Protein AF-A0A094YIS4-F1 (afdb_monomer)

Foldseek 3Di:
DCDDPPDPVCCCQQNDDPGDGRNNVVLLVVLVVQLVVVDDDDPVCSPPPDPVNSVVSCCVVVVDPDD

Structure (mmCIF, N/CA/C/O backbone):
data_AF-A0A094YIS4-F1
#
_entry.id   AF-A0A094YIS4-F1
#
loop_
_atom_site.group_PDB
_atom_site.id
_atom_site.type_symbol
_atom_site.label_atom_id
_atom_site.label_alt_id
_atom_site.label_comp_id
_atom_site.label_asym_id
_atom_site.label_entity_id
_atom_site.label_seq_id
_atom_site.pdbx_PDB_ins_code
_atom_site.Cartn_x
_atom_site.Cartn_y
_atom_site.Cartn_z
_atom_site.occupancy
_atom_site.B_iso_or_equiv
_atom_site.auth_seq_id
_atom_site.auth_comp_id
_atom_site.auth_asym_id
_atom_site.auth_atom_id
_atom_site.pdbx_PDB_model_num
ATOM 1 N N . MET A 1 1 ? -2.296 -19.438 5.583 1.00 46.66 1 MET A N 1
ATOM 2 C CA . MET A 1 1 ? -3.399 -19.948 6.426 1.00 46.66 1 MET A CA 1
ATOM 3 C C . MET A 1 1 ? -4.039 -18.745 7.109 1.00 46.66 1 MET A C 1
ATOM 5 O O . MET A 1 1 ? -3.366 -18.086 7.882 1.00 46.66 1 MET A O 1
ATOM 9 N N . LEU A 1 2 ? -5.277 -18.389 6.751 1.00 51.97 2 LEU A N 1
ATOM 10 C CA . LEU A 1 2 ? -5.990 -17.167 7.189 1.00 51.97 2 LEU A CA 1
ATOM 11 C C . LEU A 1 2 ? -6.521 -17.234 8.640 1.00 51.97 2 LEU A C 1
ATOM 13 O O . LEU A 1 2 ? -7.411 -16.474 9.004 1.00 51.97 2 LEU A O 1
ATOM 17 N N . SER A 1 3 ? -6.022 -18.166 9.456 1.00 52.12 3 SER A N 1
ATOM 18 C CA . SER A 1 3 ? -6.605 -18.505 10.760 1.00 52.12 3 SER A CA 1
ATOM 19 C C . SER A 1 3 ? -5.626 -18.405 11.928 1.00 52.12 3 SER A C 1
ATOM 21 O O . SER A 1 3 ? -5.864 -19.008 12.973 1.00 52.12 3 SER A O 1
ATOM 23 N N . GLU A 1 4 ? -4.521 -17.671 11.790 1.00 57.94 4 GLU A N 1
ATOM 24 C CA . GLU A 1 4 ? -3.772 -17.298 12.986 1.00 57.94 4 GLU A CA 1
ATOM 25 C C . GLU A 1 4 ? -4.612 -16.321 13.809 1.00 57.94 4 GLU A C 1
ATOM 27 O O . GLU A 1 4 ? -5.067 -15.296 13.306 1.00 57.94 4 GLU A O 1
ATOM 32 N N . VAL A 1 5 ? -4.772 -16.628 15.097 1.00 55.97 5 VAL A N 1
ATOM 33 C CA . VAL A 1 5 ? -5.572 -15.912 16.115 1.00 55.97 5 VAL A CA 1
ATOM 34 C C . VAL A 1 5 ? -5.223 -14.407 16.235 1.00 55.97 5 VAL A C 1
ATOM 36 O O . VAL A 1 5 ? -5.888 -13.660 16.946 1.00 55.97 5 VAL A O 1
ATOM 39 N N . ARG A 1 6 ? -4.197 -13.933 15.514 1.00 72.50 6 ARG A N 1
ATOM 40 C CA . ARG A 1 6 ? -3.708 -12.547 15.482 1.00 72.50 6 ARG A CA 1
ATOM 41 C C . ARG A 1 6 ? -4.056 -11.767 14.205 1.00 72.50 6 ARG A C 1
ATOM 43 O O . ARG A 1 6 ? -3.959 -10.542 14.223 1.00 72.50 6 ARG A O 1
ATOM 50 N N . TYR A 1 7 ? -4.474 -12.423 13.121 1.00 78.50 7 TYR A N 1
ATOM 51 C CA . TYR A 1 7 ? -4.782 -11.756 11.852 1.00 78.50 7 TYR A CA 1
ATOM 52 C C . TYR A 1 7 ? -6.291 -11.661 11.613 1.00 78.50 7 TYR A C 1
ATOM 54 O O . TYR A 1 7 ? -6.917 -12.557 11.051 1.00 78.50 7 TYR A O 1
ATOM 62 N N . ASP A 1 8 ? -6.881 -10.534 12.007 1.00 87.50 8 ASP A N 1
ATOM 63 C CA . ASP A 1 8 ? -8.247 -10.187 11.613 1.00 87.50 8 ASP A CA 1
ATOM 64 C C . ASP A 1 8 ? -8.219 -9.477 10.253 1.00 87.50 8 ASP A C 1
ATOM 66 O O . ASP A 1 8 ? -8.118 -8.249 10.170 1.00 87.50 8 ASP A O 1
ATOM 70 N N . HIS A 1 9 ? -8.294 -10.267 9.177 1.00 87.12 9 HIS A N 1
ATOM 71 C CA . HIS A 1 9 ? -8.326 -9.748 7.808 1.00 87.12 9 HIS A CA 1
ATOM 72 C C . HIS A 1 9 ? -9.418 -8.692 7.629 1.00 87.12 9 HIS A C 1
ATOM 74 O O . HIS A 1 9 ? -9.189 -7.679 6.978 1.00 87.12 9 HIS A O 1
ATOM 80 N N . SER A 1 10 ? -10.595 -8.893 8.229 1.00 89.06 10 SER A N 1
ATOM 81 C CA . SER A 1 10 ? -11.710 -7.971 8.031 1.00 89.06 10 SER A CA 1
ATOM 82 C C . SER A 1 10 ? -11.431 -6.616 8.669 1.00 89.06 10 SER A C 1
ATOM 84 O O . SER A 1 10 ? -11.671 -5.574 8.060 1.00 89.06 10 SER A O 1
ATOM 86 N N . ARG A 1 11 ? -10.876 -6.618 9.882 1.00 91.00 11 ARG A N 1
ATOM 87 C CA . ARG A 1 11 ? -10.483 -5.397 10.584 1.00 91.00 11 ARG A CA 1
ATOM 88 C C . ARG A 1 11 ? -9.350 -4.660 9.876 1.00 91.00 11 ARG A C 1
ATOM 90 O O . ARG A 1 11 ? -9.440 -3.443 9.749 1.00 91.00 11 ARG A O 1
ATOM 97 N N . TRP A 1 12 ? -8.314 -5.366 9.426 1.00 89.50 12 TRP A N 1
ATOM 98 C CA . TRP A 1 12 ? -7.158 -4.748 8.769 1.00 89.50 12 TRP A CA 1
ATOM 99 C C . TRP A 1 12 ? -7.461 -4.300 7.341 1.00 89.50 12 TRP A C 1
ATOM 101 O O . TRP A 1 12 ? -7.115 -3.189 6.958 1.00 89.50 12 TRP A O 1
ATOM 111 N N . PHE A 1 13 ? -8.120 -5.140 6.549 1.00 92.06 13 PHE A N 1
ATOM 112 C CA . PHE A 1 13 ? -8.324 -4.870 5.132 1.00 92.06 13 PHE A CA 1
ATOM 113 C C . PHE A 1 13 ? -9.502 -3.918 4.892 1.00 92.06 13 PHE A C 1
ATOM 115 O O . PHE A 1 13 ? -9.361 -2.919 4.187 1.00 92.06 13 PHE A O 1
ATOM 122 N N . PHE A 1 14 ? -10.650 -4.164 5.533 1.00 92.75 14 PHE A N 1
ATOM 123 C CA . PHE A 1 14 ? -11.847 -3.332 5.351 1.00 92.75 14 PHE A CA 1
ATOM 124 C C . PHE A 1 14 ? -11.947 -2.169 6.339 1.00 92.75 14 PHE A C 1
ATOM 126 O O . PHE A 1 14 ? -12.686 -1.218 6.075 1.00 92.75 14 PHE A O 1
ATOM 133 N N . GLY A 1 15 ? -11.200 -2.213 7.442 1.00 93.12 15 GLY A N 1
ATOM 134 C CA . GLY A 1 15 ? -11.280 -1.226 8.512 1.00 93.12 15 GLY A CA 1
ATOM 135 C C . GLY A 1 15 ? -12.426 -1.509 9.481 1.00 93.12 15 GLY A C 1
ATOM 136 O O . GLY A 1 15 ? -13.596 -1.551 9.097 1.00 93.12 15 GLY A O 1
ATOM 137 N N . ARG A 1 16 ? -12.099 -1.695 10.763 1.00 92.50 16 ARG A N 1
ATOM 138 C CA . ARG A 1 16 ? -13.076 -1.843 11.852 1.00 92.50 16 ARG A CA 1
ATOM 139 C C . ARG A 1 16 ? -12.509 -1.333 13.179 1.00 92.50 16 ARG A C 1
ATOM 141 O O . ARG A 1 16 ? -11.317 -1.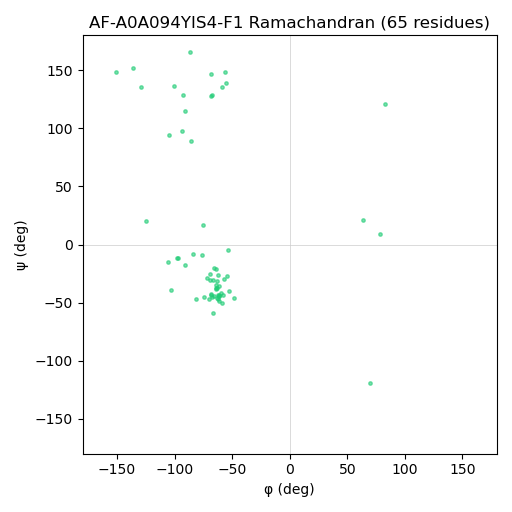476 13.458 1.00 92.50 16 ARG A O 1
ATOM 148 N N . GLY A 1 17 ? -13.382 -0.807 14.039 1.00 89.38 17 GLY A N 1
ATOM 149 C CA . GLY A 1 17 ? -13.008 -0.315 15.366 1.00 89.38 17 GLY A CA 1
ATOM 150 C C . GLY A 1 17 ? -12.167 0.953 15.261 1.00 89.38 17 GLY A C 1
ATOM 151 O O . GLY A 1 17 ? -12.629 1.947 14.716 1.00 89.38 17 GLY A O 1
ATOM 152 N N . SER A 1 18 ? -10.931 0.908 15.758 1.00 92.12 18 SER A N 1
ATOM 153 C CA . SER A 1 18 ? -9.986 2.030 15.688 1.00 92.12 18 SER A CA 1
ATOM 154 C C . SER A 1 18 ? -9.347 2.233 14.309 1.00 92.12 18 SER A C 1
ATOM 156 O O . SER A 1 18 ? -8.643 3.218 14.112 1.00 92.12 18 SER A O 1
ATOM 158 N N . ILE A 1 19 ? -9.540 1.299 13.372 1.00 93.19 19 ILE A N 1
ATOM 159 C CA . ILE A 1 19 ? -8.964 1.375 12.027 1.00 93.19 19 ILE A CA 1
ATOM 160 C C . ILE A 1 19 ? -9.972 2.051 11.085 1.00 93.19 19 ILE A C 1
ATOM 162 O O . ILE A 1 19 ? -11.119 1.594 11.026 1.00 93.19 19 ILE A O 1
ATOM 166 N N . PRO A 1 20 ? -9.568 3.096 10.331 1.00 94.56 20 PRO A N 1
ATOM 167 C CA . PRO A 1 20 ? -10.435 3.754 9.362 1.00 94.56 20 PRO A CA 1
ATOM 168 C C . PRO A 1 20 ? -10.994 2.783 8.326 1.00 94.56 20 PRO A C 1
ATOM 170 O O . PRO A 1 20 ? -10.338 1.820 7.924 1.00 94.56 20 PRO A O 1
ATOM 173 N N . ARG A 1 21 ? -12.205 3.068 7.847 1.00 95.44 21 ARG A N 1
ATOM 174 C CA . ARG A 1 21 ? -12.816 2.312 6.752 1.00 95.44 21 ARG A CA 1
ATOM 175 C C . ARG A 1 21 ? -11.891 2.312 5.529 1.00 95.44 21 ARG A C 1
ATOM 177 O O . ARG A 1 21 ? -11.313 3.339 5.192 1.00 95.44 21 ARG A O 1
ATOM 184 N N . TRP A 1 22 ? -11.798 1.157 4.873 1.00 95.56 22 TRP A N 1
ATOM 185 C CA . TRP A 1 22 ? -10.970 0.897 3.691 1.00 95.56 22 TRP A CA 1
ATOM 186 C C . TRP A 1 22 ? -9.462 1.010 3.906 1.00 95.56 22 TRP A C 1
ATOM 188 O O . TRP A 1 22 ? -8.726 1.140 2.933 1.00 95.56 22 TRP A O 1
ATOM 198 N N . PHE A 1 23 ? -8.990 0.908 5.150 1.00 95.00 23 PHE A N 1
ATOM 199 C CA . PHE A 1 23 ? -7.569 1.036 5.465 1.00 95.00 23 PHE A CA 1
ATOM 200 C C . PHE A 1 23 ? -6.655 0.195 4.565 1.00 95.00 23 PHE A C 1
ATOM 202 O O . PHE A 1 23 ? -5.693 0.735 4.033 1.00 95.00 23 PHE A O 1
ATOM 209 N N . GLY A 1 24 ? -6.970 -1.083 4.323 1.00 94.62 24 GLY A N 1
ATOM 210 C CA . GLY A 1 24 ? -6.159 -1.937 3.450 1.00 94.62 24 GLY A CA 1
ATOM 211 C C . GLY A 1 24 ? -6.101 -1.454 1.999 1.00 94.62 24 GLY A C 1
ATOM 212 O O . GLY A 1 24 ? -5.042 -1.515 1.380 1.00 94.62 24 GLY A O 1
ATOM 213 N N . TYR A 1 25 ? -7.207 -0.922 1.471 1.00 96.56 25 TYR A N 1
ATOM 214 C CA . TYR A 1 25 ? -7.247 -0.352 0.122 1.00 96.56 25 TYR A CA 1
ATOM 215 C C . TYR A 1 25 ? -6.452 0.948 0.036 1.00 96.56 25 TYR A C 1
ATOM 217 O O . TYR A 1 25 ? -5.646 1.105 -0.878 1.00 96.56 25 TYR A O 1
ATOM 225 N N . THR A 1 26 ? -6.642 1.854 0.998 1.00 96.62 26 THR A N 1
ATOM 226 C CA . THR A 1 26 ? -5.908 3.123 1.054 1.00 96.62 26 THR A CA 1
ATOM 227 C C . THR A 1 26 ? -4.414 2.871 1.208 1.00 96.62 26 THR A C 1
ATOM 229 O O . THR A 1 26 ? -3.620 3.416 0.453 1.00 96.62 26 THR A O 1
ATOM 232 N N . LEU A 1 27 ? -4.019 1.987 2.125 1.00 95.81 27 LEU A N 1
ATOM 233 C CA . LEU A 1 27 ? -2.618 1.633 2.320 1.00 95.81 27 LEU A CA 1
ATOM 234 C C . LEU A 1 27 ? -2.018 0.998 1.059 1.00 95.81 27 LEU A C 1
ATOM 236 O O . LEU A 1 27 ? -0.923 1.374 0.654 1.00 95.81 27 LEU A O 1
ATOM 240 N N . GLY A 1 28 ? -2.733 0.076 0.407 1.00 94.94 28 GLY A N 1
ATOM 241 C CA . GLY A 1 28 ? -2.295 -0.522 -0.857 1.00 94.94 28 GLY A CA 1
ATOM 242 C C . GLY A 1 28 ? -2.094 0.512 -1.969 1.00 94.94 28 GLY A C 1
ATOM 243 O O . GLY A 1 28 ? -1.096 0.454 -2.686 1.00 94.94 28 GLY A O 1
ATOM 244 N N . TYR A 1 29 ? -3.001 1.486 -2.076 1.00 95.75 29 TYR A N 1
ATOM 245 C CA . TYR A 1 29 ? -2.886 2.600 -3.017 1.00 95.75 29 TYR A CA 1
ATOM 246 C C . TYR A 1 29 ? -1.639 3.453 -2.742 1.00 95.75 29 TYR A C 1
ATOM 248 O O . TYR A 1 29 ? -0.854 3.690 -3.658 1.00 95.75 29 TYR A O 1
ATOM 256 N N . GLU A 1 30 ? -1.410 3.845 -1.486 1.00 96.94 30 GLU A N 1
ATOM 257 C CA . GLU A 1 30 ? -0.241 4.643 -1.097 1.00 96.94 30 GLU A CA 1
ATOM 258 C C . GLU A 1 30 ? 1.079 3.885 -1.327 1.00 96.94 30 GLU A C 1
ATOM 260 O O . GLU A 1 30 ? 2.047 4.466 -1.813 1.00 96.94 30 GLU A O 1
ATOM 265 N N . ILE A 1 31 ? 1.119 2.572 -1.060 1.00 96.50 31 ILE A N 1
ATOM 266 C CA . ILE A 1 31 ? 2.285 1.713 -1.343 1.00 96.50 31 ILE A CA 1
ATOM 267 C C . ILE A 1 31 ? 2.640 1.744 -2.835 1.00 96.50 31 ILE A C 1
ATOM 269 O O . ILE A 1 31 ? 3.799 1.956 -3.199 1.00 96.50 31 ILE A O 1
ATOM 273 N N . VAL A 1 32 ? 1.652 1.522 -3.706 1.00 95.19 32 VAL A N 1
ATOM 274 C CA . VAL A 1 32 ? 1.873 1.496 -5.159 1.00 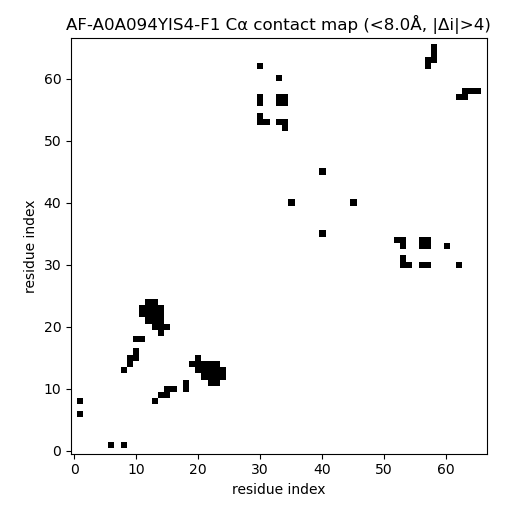95.19 32 VAL A CA 1
ATOM 275 C C . VAL A 1 32 ? 2.228 2.890 -5.672 1.00 95.19 32 VAL A C 1
ATOM 277 O O . VAL A 1 32 ? 3.184 3.026 -6.432 1.00 95.19 32 VAL A O 1
ATOM 280 N N . GLY A 1 33 ? 1.531 3.931 -5.213 1.00 94.75 33 GLY A N 1
ATOM 281 C CA . GLY A 1 33 ? 1.833 5.320 -5.559 1.00 94.75 33 GLY A CA 1
ATOM 282 C C . GLY A 1 33 ? 3.259 5.715 -5.175 1.00 94.75 33 GLY A C 1
ATOM 283 O O . G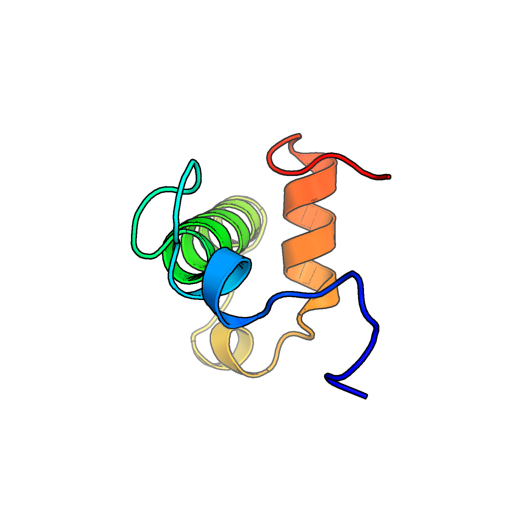LY A 1 33 ? 3.978 6.300 -5.982 1.00 94.75 33 GLY A O 1
ATOM 284 N N . ASN A 1 34 ? 3.712 5.321 -3.983 1.00 95.81 34 ASN A N 1
ATOM 285 C CA . ASN A 1 34 ? 5.075 5.570 -3.531 1.00 95.81 34 ASN A CA 1
ATOM 286 C C . ASN A 1 34 ? 6.122 4.884 -4.421 1.00 95.81 34 ASN A C 1
ATOM 288 O O . ASN A 1 34 ? 7.115 5.507 -4.796 1.00 95.81 34 ASN A O 1
ATOM 292 N N . TRP A 1 35 ? 5.884 3.630 -4.807 1.00 95.44 35 TRP A N 1
ATOM 293 C CA . TRP A 1 35 ? 6.754 2.915 -5.739 1.00 95.44 35 TRP A CA 1
ATOM 294 C C . TRP A 1 35 ? 6.820 3.601 -7.110 1.00 95.44 35 TRP A C 1
ATOM 296 O O . TRP A 1 35 ? 7.920 3.808 -7.625 1.00 95.44 35 TRP A O 1
ATOM 306 N N . LEU A 1 36 ? 5.684 4.035 -7.660 1.00 94.25 36 LEU A N 1
ATOM 307 C CA . LEU A 1 36 ? 5.601 4.693 -8.970 1.00 94.25 36 LEU A CA 1
ATOM 308 C C . LEU A 1 36 ? 6.341 6.038 -9.043 1.00 94.25 36 LEU A C 1
ATOM 310 O O . LEU A 1 36 ? 6.726 6.454 -10.129 1.00 94.25 36 LEU A O 1
ATOM 314 N N . ILE A 1 37 ? 6.607 6.707 -7.917 1.00 92.00 37 ILE A N 1
ATOM 315 C CA . ILE A 1 37 ? 7.459 7.913 -7.894 1.00 92.00 37 ILE A CA 1
ATOM 316 C C . ILE A 1 37 ? 8.930 7.559 -8.182 1.00 92.00 37 ILE A C 1
ATOM 318 O O . ILE A 1 37 ? 9.696 8.390 -8.667 1.00 92.00 37 ILE A O 1
ATOM 322 N N . THR A 1 38 ? 9.340 6.322 -7.893 1.00 87.50 38 THR A N 1
ATOM 323 C CA . THR A 1 38 ? 10.739 5.874 -7.991 1.00 87.50 38 THR A CA 1
ATOM 324 C C . THR A 1 38 ? 11.073 5.143 -9.286 1.00 87.50 38 THR A C 1
ATOM 326 O O . THR A 1 38 ? 12.250 4.919 -9.570 1.00 87.50 38 THR A O 1
ATOM 329 N N . VAL A 1 39 ? 10.064 4.763 -10.074 1.00 88.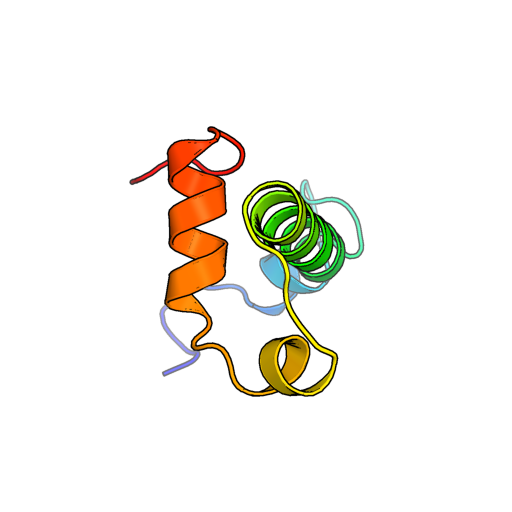69 39 VAL A N 1
ATOM 330 C CA . VAL A 1 39 ? 10.240 3.975 -11.297 1.00 88.69 39 VAL A CA 1
ATOM 331 C C . VAL A 1 39 ? 9.389 4.522 -12.435 1.00 88.69 39 VAL A C 1
ATOM 333 O O . VAL A 1 39 ? 8.306 5.054 -12.224 1.00 88.69 39 VAL A O 1
ATOM 336 N N . ARG A 1 40 ? 9.843 4.318 -13.672 1.00 89.19 40 ARG A N 1
ATOM 337 C CA . ARG A 1 40 ? 8.983 4.454 -14.847 1.00 89.19 40 ARG A CA 1
ATOM 338 C C . ARG A 1 40 ? 8.426 3.075 -15.188 1.00 89.19 40 ARG A C 1
ATOM 340 O O . ARG A 1 40 ? 9.133 2.279 -15.793 1.00 89.19 40 ARG A O 1
ATOM 347 N N . ALA A 1 41 ? 7.203 2.805 -14.744 1.00 85.69 41 ALA A N 1
ATOM 348 C CA . ALA A 1 41 ? 6.506 1.541 -14.967 1.00 85.69 41 ALA A CA 1
ATOM 349 C C . ALA A 1 41 ? 5.487 1.670 -16.109 1.00 85.69 41 ALA A C 1
ATOM 351 O O . ALA A 1 41 ? 4.722 2.639 -16.139 1.00 85.69 41 ALA A O 1
ATOM 352 N 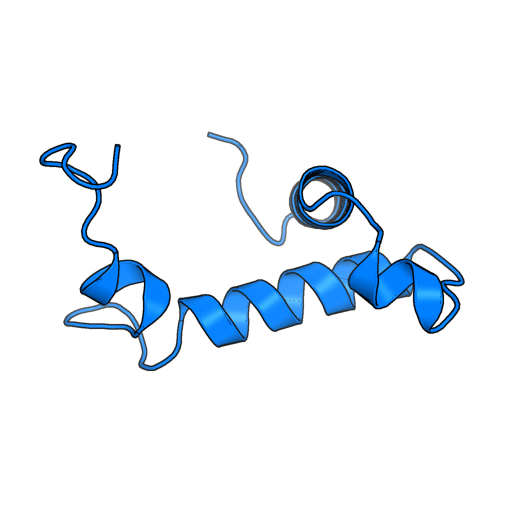N . ASP A 1 42 ? 5.433 0.680 -16.996 1.00 89.56 42 ASP A N 1
ATOM 353 C CA . ASP A 1 42 ? 4.393 0.569 -18.020 1.00 89.56 42 ASP A CA 1
ATOM 354 C C . ASP A 1 42 ? 3.169 -0.170 -17.464 1.00 89.56 42 ASP A C 1
ATOM 356 O O . ASP A 1 42 ? 3.232 -0.828 -16.429 1.00 89.56 42 ASP A O 1
ATOM 360 N N . THR A 1 43 ? 2.026 -0.110 -18.152 1.00 85.62 43 THR A N 1
ATOM 361 C CA . THR A 1 43 ? 0.757 -0.676 -17.650 1.00 85.62 43 THR A CA 1
ATOM 362 C C . THR A 1 43 ? 0.844 -2.172 -17.318 1.00 85.62 43 THR A C 1
ATOM 364 O O . THR A 1 43 ? 0.155 -2.650 -16.420 1.00 85.62 43 THR A O 1
ATOM 367 N N . VAL A 1 44 ? 1.712 -2.918 -18.009 1.00 89.19 44 VAL A N 1
ATOM 368 C CA . VAL A 1 44 ? 1.956 -4.344 -17.738 1.00 89.19 44 VAL A CA 1
ATOM 369 C C . VAL A 1 44 ? 2.677 -4.581 -16.409 1.00 89.19 44 VAL A C 1
ATOM 371 O O . VAL A 1 44 ? 2.427 -5.594 -15.754 1.00 89.19 44 VAL A O 1
ATOM 374 N N . ASP A 1 45 ? 3.520 -3.650 -15.968 1.00 87.75 45 ASP A N 1
ATOM 375 C CA . ASP A 1 45 ? 4.271 -3.768 -14.716 1.00 87.75 45 ASP A CA 1
ATOM 376 C C . ASP A 1 45 ? 3.354 -3.601 -13.503 1.00 87.75 45 ASP A C 1
ATOM 378 O O . ASP A 1 45 ? 3.571 -4.212 -12.462 1.00 87.75 45 ASP A O 1
ATOM 382 N N . TRP A 1 46 ? 2.267 -2.842 -13.652 1.00 84.69 46 TRP A N 1
ATOM 383 C CA . TRP A 1 46 ? 1.305 -2.583 -12.576 1.00 84.69 46 TRP A CA 1
ATOM 384 C C . TRP A 1 46 ? 0.564 -3.854 -12.140 1.00 84.69 46 TRP A C 1
ATOM 386 O O . TRP A 1 46 ? 0.021 -3.907 -11.040 1.00 84.69 46 TRP A O 1
ATOM 396 N N . ILE A 1 47 ? 0.544 -4.871 -13.007 1.00 88.25 47 ILE A N 1
ATOM 397 C CA . ILE A 1 47 ? -0.133 -6.152 -12.787 1.00 88.25 47 ILE A CA 1
ATOM 398 C C . ILE A 1 47 ? 0.877 -7.246 -12.425 1.00 88.25 47 ILE A C 1
ATOM 400 O O . ILE A 1 47 ? 0.589 -8.098 -11.587 1.00 88.25 47 ILE A O 1
ATOM 404 N N . ASN A 1 48 ? 2.050 -7.239 -13.066 1.00 93.25 48 ASN A N 1
ATOM 405 C CA . ASN A 1 48 ? 2.985 -8.364 -13.018 1.00 93.25 48 ASN A CA 1
ATOM 406 C C . ASN A 1 48 ? 4.115 -8.202 -11.996 1.00 93.25 48 ASN A C 1
ATOM 408 O O . ASN A 1 48 ? 4.830 -9.168 -11.723 1.00 93.25 48 ASN A O 1
ATOM 412 N N . VAL A 1 49 ? 4.301 -7.011 -11.424 1.00 93.31 49 VAL A N 1
ATOM 413 C CA . VAL A 1 49 ? 5.347 -6.801 -10.423 1.00 93.31 49 VAL A CA 1
ATOM 414 C C . VAL A 1 49 ? 5.007 -7.558 -9.130 1.00 93.31 49 VAL A C 1
ATOM 416 O O . VAL A 1 49 ? 3.918 -7.386 -8.576 1.00 93.31 49 VAL A O 1
ATOM 419 N N . PRO A 1 50 ? 5.935 -8.379 -8.595 1.00 95.00 50 PRO A N 1
ATOM 420 C CA . PRO A 1 50 ? 5.725 -9.053 -7.320 1.00 95.00 50 PRO A CA 1
ATOM 421 C C . PRO A 1 50 ? 5.473 -8.045 -6.197 1.00 95.00 50 PRO A C 1
ATOM 423 O O . PRO A 1 50 ? 6.229 -7.085 -6.049 1.00 95.00 50 PRO A O 1
ATOM 426 N N . ALA A 1 51 ? 4.482 -8.306 -5.341 1.00 92.12 51 ALA A N 1
ATOM 427 C CA . ALA A 1 51 ? 4.069 -7.386 -4.272 1.00 92.12 51 ALA A CA 1
ATOM 428 C C . ALA A 1 51 ? 5.212 -6.942 -3.332 1.00 92.12 51 ALA A C 1
ATOM 430 O O . ALA A 1 51 ? 5.176 -5.844 -2.781 1.00 92.12 51 ALA A O 1
ATOM 431 N N . GLY A 1 52 ? 6.260 -7.759 -3.174 1.00 94.75 52 GLY A N 1
ATOM 432 C CA . GLY A 1 52 ? 7.436 -7.407 -2.372 1.00 94.75 52 GLY A CA 1
ATOM 433 C C . GLY A 1 52 ? 8.207 -6.182 -2.882 1.00 94.75 52 GLY A C 1
ATOM 434 O O . GLY A 1 52 ? 8.843 -5.492 -2.085 1.00 94.75 52 GLY A O 1
ATOM 435 N N . VAL A 1 53 ? 8.136 -5.878 -4.182 1.00 95.19 53 VAL A N 1
ATOM 436 C CA . VAL A 1 53 ? 8.817 -4.725 -4.791 1.00 95.19 53 VAL A CA 1
ATOM 437 C C . VAL A 1 53 ? 8.229 -3.401 -4.287 1.00 95.19 53 VAL A C 1
ATOM 439 O O . VAL A 1 53 ? 8.977 -2.644 -3.660 1.00 95.19 53 VAL A O 1
ATOM 442 N N . PRO A 1 54 ? 6.923 -3.111 -4.463 1.00 95.19 54 PRO A N 1
ATOM 443 C CA . PRO A 1 54 ? 6.356 -1.869 -3.957 1.00 95.19 54 PRO A CA 1
ATOM 444 C C . PRO A 1 54 ? 6.346 -1.808 -2.419 1.00 95.19 54 PRO A C 1
ATOM 446 O O . PRO A 1 54 ? 6.575 -0.738 -1.861 1.00 95.19 54 PRO A O 1
ATOM 449 N N . ILE A 1 55 ? 6.218 -2.939 -1.709 1.00 95.56 55 ILE A N 1
ATOM 450 C CA . ILE A 1 55 ? 6.363 -2.972 -0.238 1.00 95.56 55 ILE A CA 1
ATOM 451 C C . ILE A 1 55 ? 7.773 -2.537 0.192 1.00 95.56 55 ILE A C 1
ATOM 453 O O . ILE A 1 55 ? 7.928 -1.741 1.115 1.00 95.56 55 ILE A O 1
ATOM 457 N N . THR A 1 56 ? 8.816 -3.013 -0.493 1.00 95.75 56 THR A N 1
ATOM 458 C CA . THR A 1 56 ? 10.200 -2.613 -0.193 1.00 95.75 56 THR A CA 1
ATOM 459 C C . THR A 1 56 ? 10.419 -1.122 -0.449 1.00 95.75 56 THR A C 1
ATOM 461 O O . THR A 1 56 ? 11.135 -0.475 0.315 1.00 95.75 56 THR A O 1
ATOM 464 N N . ALA A 1 57 ? 9.809 -0.562 -1.49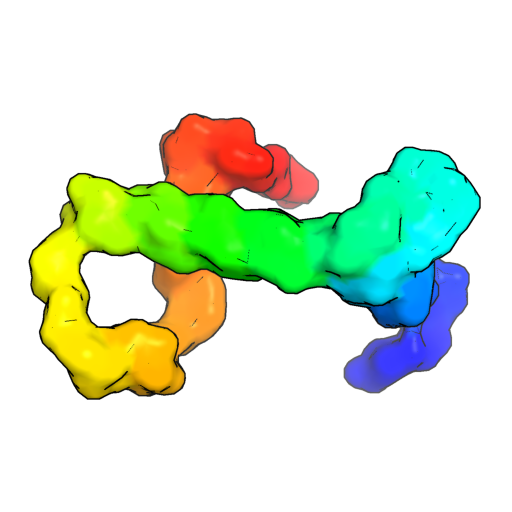8 1.00 94.75 57 ALA A N 1
ATOM 465 C CA . ALA A 1 57 ? 9.850 0.876 -1.760 1.00 94.75 57 ALA A CA 1
ATOM 466 C C . ALA A 1 57 ? 9.174 1.675 -0.629 1.00 94.75 57 ALA A C 1
ATOM 468 O O . ALA A 1 57 ? 9.781 2.606 -0.102 1.00 94.75 57 ALA A O 1
ATOM 469 N N . ALA A 1 58 ? 7.992 1.240 -0.181 1.00 96.25 58 ALA A N 1
ATOM 470 C CA . ALA A 1 58 ? 7.261 1.851 0.929 1.00 96.25 58 ALA A CA 1
ATOM 471 C C . ALA A 1 58 ? 8.029 1.806 2.266 1.00 96.25 58 ALA A C 1
ATOM 473 O O . ALA A 1 58 ? 7.985 2.760 3.040 1.00 96.25 58 ALA A O 1
ATOM 474 N N . ILE A 1 59 ? 8.780 0.734 2.537 1.00 96.25 59 ILE A N 1
ATOM 475 C CA . ILE 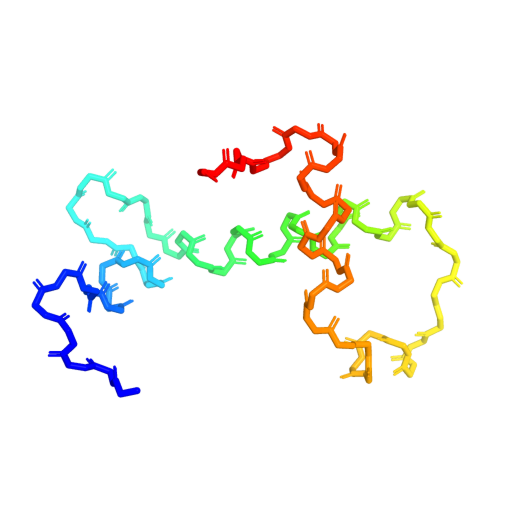A 1 59 ? 9.663 0.665 3.713 1.00 96.25 59 ILE A CA 1
ATOM 476 C C . ILE A 1 59 ? 10.819 1.662 3.579 1.00 96.25 59 ILE A C 1
ATOM 478 O O . ILE A 1 59 ? 11.130 2.390 4.519 1.00 96.25 59 ILE A O 1
ATOM 482 N N . LYS A 1 60 ? 11.460 1.726 2.405 1.00 95.00 60 LYS A N 1
ATOM 483 C CA . LYS A 1 60 ? 12.586 2.642 2.155 1.00 95.00 60 LYS A CA 1
ATOM 484 C C . LYS A 1 60 ? 12.187 4.115 2.261 1.00 95.00 60 LYS A C 1
ATOM 486 O O . LYS A 1 60 ? 13.019 4.926 2.651 1.00 95.00 60 LYS A O 1
ATOM 491 N N . SER A 1 61 ? 10.947 4.457 1.918 1.00 94.69 61 SER A N 1
ATOM 492 C CA . SER A 1 61 ? 10.421 5.821 2.023 1.00 94.69 61 SER A CA 1
ATOM 493 C C . SER A 1 61 ? 9.888 6.179 3.413 1.00 94.69 61 SER A C 1
ATOM 495 O O . SER A 1 61 ? 9.568 7.341 3.651 1.00 94.69 61 SER A O 1
ATOM 497 N N . GLY A 1 62 ? 9.797 5.210 4.330 1.00 95.06 62 GLY A N 1
ATOM 498 C CA . GLY A 1 62 ? 9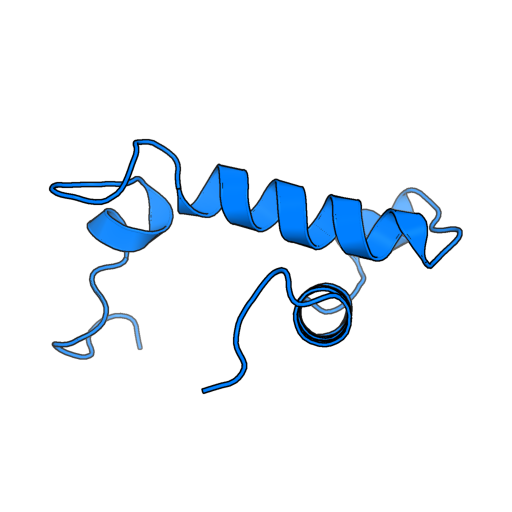.235 5.406 5.667 1.00 95.06 62 GLY A CA 1
ATOM 499 C C . GLY A 1 62 ? 7.704 5.429 5.713 1.00 95.06 62 GLY A C 1
ATOM 500 O O . GLY A 1 62 ? 7.145 5.733 6.763 1.00 95.06 62 GLY A O 1
ATOM 501 N N . LEU A 1 63 ? 7.020 5.090 4.612 1.00 94.50 63 LEU A N 1
ATOM 502 C CA . LEU A 1 63 ? 5.558 4.962 4.576 1.00 94.50 63 LEU A CA 1
ATOM 503 C C . LEU A 1 63 ? 5.067 3.826 5.487 1.00 94.50 63 LEU A C 1
ATOM 505 O O . LEU A 1 63 ? 4.001 3.928 6.090 1.00 94.50 63 LEU A O 1
ATOM 509 N N . ILE A 1 64 ? 5.841 2.740 5.582 1.00 93.38 64 ILE A N 1
ATOM 510 C CA . ILE A 1 64 ? 5.550 1.587 6.441 1.00 93.38 64 ILE A CA 1
ATOM 511 C C . ILE A 1 64 ? 6.787 1.269 7.274 1.00 93.38 64 ILE A C 1
ATOM 513 O O . ILE A 1 64 ? 7.904 1.244 6.757 1.00 93.38 64 ILE A O 1
ATOM 517 N N . ALA A 1 65 ? 6.584 1.008 8.565 1.00 89.25 65 ALA A N 1
ATOM 518 C CA . ALA A 1 65 ? 7.646 0.539 9.441 1.00 89.25 65 ALA A CA 1
ATOM 519 C C . ALA A 1 65 ? 8.075 -0.887 9.068 1.00 89.25 65 ALA A C 1
ATOM 521 O O . ALA A 1 65 ? 7.264 -1.714 8.650 1.00 89.25 65 ALA A O 1
ATOM 522 N N . LYS A 1 66 ? 9.362 -1.181 9.240 1.00 76.94 66 LYS A N 1
ATOM 523 C CA . LYS A 1 66 ? 9.847 -2.556 9.226 1.00 76.94 66 LYS A CA 1
ATOM 524 C C . LYS A 1 66 ? 9.817 -3.064 10.665 1.00 76.94 66 LYS A C 1
ATOM 526 O O . LYS A 1 66 ? 10.534 -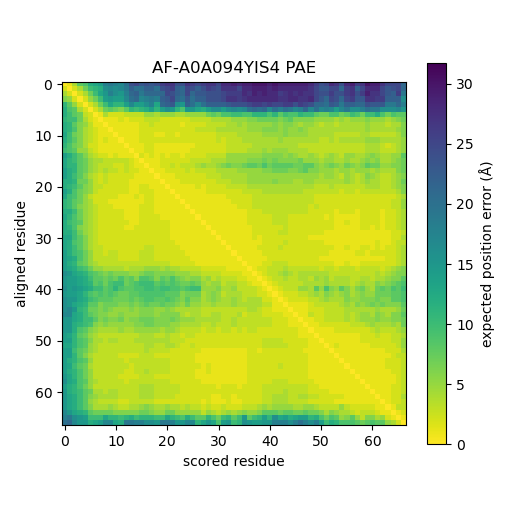2.507 11.495 1.00 76.94 66 LYS A O 1
ATOM 531 N N . ASP A 1 67 ? 8.977 -4.061 10.921 1.00 62.34 67 ASP A N 1
ATOM 532 C CA . ASP A 1 67 ? 8.980 -4.814 12.180 1.00 62.34 67 ASP A CA 1
ATOM 533 C C . ASP A 1 67 ? 10.282 -5.619 12.353 1.00 62.34 67 ASP A C 1
ATOM 535 O O . ASP A 1 67 ? 10.856 -6.071 11.325 1.00 62.34 67 ASP A O 1
#

Radius of gyration: 13.62 Å; Cα contacts (8 Å, |Δi|>4): 47; chains: 1; bounding box: 26×28×34 Å

Sequence (67 aa):
MLSEVRYDHSRWFFGRGSIPRWFGYTLGYEIVGNWLITVRADTVDWINVPAGVPITAAIKSGLIAKD

Secondary structure (DSSP, 8-state):
-TT-TT--HIIIIII-TTSPTTHHHHHHHHHHHHHHHH----TTHHHHS-THHHHHHHHHTTSS---

Mean predicted aligned error: 5.37 Å

pLDDT: mean 88.59, std 11.75, range [46.66, 96.94]

Organism: NCBI:txid104102

InterPro domains:
  IPR018728 Domain of unknown function DUF2268 [PF10026] (6-51)

Solvent-accessible surface area (backbone atoms only — not comparable to full-atom values): 4070 Å² total; per-residue (Å²): 126,90,72,53,99,83,58,56,59,62,39,54,39,48,25,44,89,93,40,56,76,39,39,38,54,55,51,53,50,53,27,48,54,54,28,54,76,77,47,94,74,55,82,67,48,79,74,68,56,60,70,67,56,31,52,50,42,19,40,75,72,63,78,38,86,82,131